Protein AF-A0A1E3GIE1-F1 (afdb_monomer_lite)

Sequence (126 aa):
MLNPFIFIIFGSLVFSSAFAAEQFTCKTSAHIVTIDQLSSNQYQYRAWNKPKSITKKPDTIIARGKEITEGTGVCRYTRWEFNNSNTQYVVSTPVTCTEDIPPSNATGRLSVFVNGEHRKSWWCLE

Structure (mmCIF, N/CA/C/O backbone):
data_AF-A0A1E3GIE1-F1
#
_entry.id   AF-A0A1E3GIE1-F1
#
loop_
_atom_site.group_PDB
_atom_site.id
_atom_site.type_symbol
_atom_site.label_atom_id
_atom_site.label_alt_id
_atom_site.label_comp_id
_atom_site.label_asym_id
_atom_site.label_entity_id
_atom_site.label_seq_id
_atom_site.pdbx_PDB_ins_code
_atom_site.Cartn_x
_atom_site.Cartn_y
_atom_site.Cartn_z
_atom_site.occupancy
_atom_site.B_iso_or_equiv
_atom_site.auth_seq_id
_atom_site.auth_comp_id
_atom_site.auth_asym_id
_atom_site.auth_atom_id
_atom_site.pdbx_PDB_model_num
ATOM 1 N N . MET A 1 1 ? -67.902 -4.801 19.406 1.00 40.78 1 MET A N 1
ATOM 2 C CA . MET A 1 1 ? -66.950 -5.308 18.393 1.00 40.78 1 MET A CA 1
ATOM 3 C C . MET A 1 1 ? -65.741 -4.381 18.411 1.00 40.78 1 MET A C 1
ATOM 5 O O . MET A 1 1 ? -65.913 -3.198 18.155 1.00 40.78 1 MET A O 1
ATOM 9 N N . LEU A 1 2 ? -64.586 -4.874 18.873 1.00 41.69 2 LEU A N 1
ATOM 10 C CA . LEU A 1 2 ? -63.351 -4.098 19.065 1.00 41.69 2 LEU A CA 1
ATOM 11 C C . LEU A 1 2 ? -62.707 -3.750 17.712 1.00 41.69 2 LEU A C 1
ATOM 13 O O . LEU A 1 2 ? -62.525 -4.638 16.885 1.00 41.69 2 LEU A O 1
ATOM 17 N N . ASN A 1 3 ? -62.313 -2.489 17.528 1.00 43.16 3 ASN A N 1
ATOM 18 C CA . ASN A 1 3 ? -61.463 -2.031 16.427 1.00 43.16 3 ASN A CA 1
ATOM 19 C C . ASN A 1 3 ? -60.034 -1.830 16.966 1.00 43.16 3 ASN A C 1
ATOM 21 O O . ASN A 1 3 ? -59.854 -0.956 17.819 1.00 43.16 3 ASN A O 1
ATOM 25 N N . PRO A 1 4 ? -59.021 -2.612 16.553 1.00 52.22 4 PRO A N 1
ATOM 26 C CA . PRO A 1 4 ? -57.666 -2.398 17.028 1.00 52.22 4 PRO A CA 1
ATOM 27 C C . PRO A 1 4 ? -56.998 -1.297 16.197 1.00 52.22 4 PRO A C 1
ATOM 29 O O . PRO A 1 4 ? -56.777 -1.436 14.996 1.00 52.22 4 PRO A O 1
ATOM 32 N N . PHE A 1 5 ? -56.667 -0.193 16.864 1.00 53.69 5 PHE A N 1
ATOM 33 C CA . PHE A 1 5 ? -55.760 0.832 16.355 1.00 53.69 5 PHE A CA 1
ATOM 34 C C . PHE A 1 5 ? -54.393 0.203 16.046 1.00 53.69 5 PHE A C 1
ATOM 36 O O . PHE A 1 5 ? -53.660 -0.185 16.954 1.00 53.69 5 PHE A O 1
ATOM 43 N N . ILE A 1 6 ? -54.040 0.115 14.763 1.00 56.72 6 ILE A N 1
ATOM 44 C CA . ILE A 1 6 ? -52.695 -0.255 14.314 1.00 56.72 6 ILE A CA 1
ATOM 45 C C . ILE A 1 6 ? -51.841 1.017 14.316 1.00 56.72 6 ILE A C 1
ATOM 47 O O . ILE A 1 6 ? -51.968 1.869 13.439 1.00 56.72 6 ILE A O 1
ATOM 51 N N . PHE A 1 7 ? -50.966 1.148 15.312 1.00 49.09 7 PHE A N 1
ATOM 52 C CA . PHE A 1 7 ? -49.884 2.131 15.311 1.00 49.09 7 PHE A CA 1
ATOM 53 C C . PHE A 1 7 ? -48.717 1.587 14.475 1.00 49.09 7 PHE A C 1
ATOM 55 O O . PHE A 1 7 ? -47.970 0.721 14.927 1.00 49.09 7 PHE A O 1
ATOM 62 N N . ILE A 1 8 ? -48.552 2.091 13.249 1.00 54.53 8 ILE A N 1
ATOM 63 C CA . ILE A 1 8 ? -47.349 1.847 12.442 1.00 54.53 8 ILE A CA 1
ATOM 64 C C . ILE A 1 8 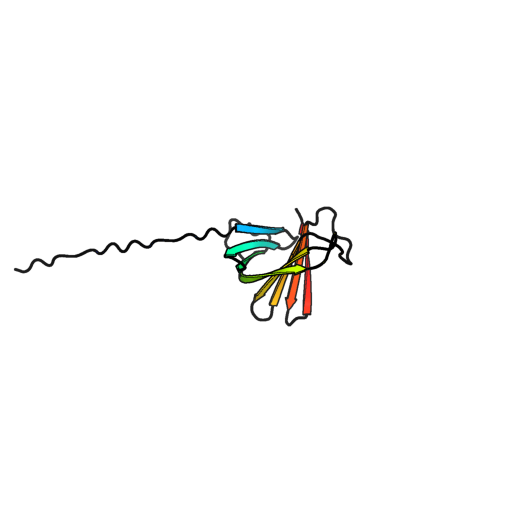? -46.289 2.858 12.883 1.00 54.53 8 ILE A C 1
ATOM 66 O O . ILE A 1 8 ? -46.331 4.026 12.501 1.00 54.53 8 ILE A O 1
ATOM 70 N N . ILE A 1 9 ? -45.336 2.416 13.703 1.00 56.25 9 ILE A N 1
ATOM 71 C CA . ILE A 1 9 ? -44.145 3.204 14.027 1.00 56.25 9 ILE A CA 1
ATOM 72 C C . ILE A 1 9 ? -43.190 3.093 12.832 1.00 56.25 9 ILE A C 1
ATOM 74 O O . ILE A 1 9 ? -42.471 2.107 12.684 1.00 56.25 9 ILE A O 1
ATOM 78 N N . PHE A 1 10 ? -43.194 4.104 11.962 1.00 55.47 10 PHE A N 1
ATOM 79 C CA . PHE A 1 10 ? -42.130 4.314 10.980 1.00 55.47 10 PHE A CA 1
ATOM 80 C C . PHE A 1 10 ? -40.861 4.740 11.733 1.00 55.47 10 PHE A C 1
ATOM 82 O O . PHE A 1 10 ? -40.644 5.915 12.014 1.00 55.47 10 PHE A O 1
ATOM 89 N N . GLY A 1 11 ? -40.039 3.763 12.115 1.00 52.81 11 GLY A N 1
ATOM 90 C CA . GLY A 1 11 ? -38.697 4.013 12.629 1.00 52.81 11 GLY A CA 1
ATOM 91 C C . GLY A 1 11 ? -37.796 4.499 11.498 1.00 52.81 11 GLY A C 1
ATOM 92 O O . GLY A 1 11 ? -37.390 3.714 10.643 1.00 52.81 11 GLY A O 1
ATOM 93 N N . SER A 1 12 ? -37.494 5.794 11.477 1.00 56.22 12 SER A N 1
ATOM 94 C CA . SER A 1 12 ? -36.549 6.399 10.540 1.00 56.22 12 SER A CA 1
ATOM 95 C C . SER A 1 12 ? -35.140 5.860 10.811 1.00 56.22 12 SER A C 1
ATOM 97 O O . SER A 1 12 ? -34.478 6.284 11.757 1.00 56.22 12 SER A O 1
ATOM 99 N N . LEU A 1 13 ? -34.664 4.918 9.993 1.00 57.06 13 LEU A N 1
ATOM 100 C CA . LEU A 1 13 ? -33.251 4.540 9.974 1.00 57.06 13 LEU A CA 1
ATOM 101 C C . LEU A 1 13 ? -32.455 5.695 9.365 1.00 57.06 13 LEU A C 1
ATOM 103 O O . LEU A 1 13 ? -32.439 5.894 8.151 1.00 57.06 13 LEU A O 1
ATOM 107 N N . VAL A 1 14 ? -31.811 6.480 10.224 1.00 56.34 14 VAL A N 1
ATOM 108 C CA . VAL A 1 14 ? -30.865 7.512 9.805 1.00 56.34 14 VAL A CA 1
ATOM 109 C C . VAL A 1 14 ? -29.573 6.800 9.399 1.00 56.34 14 VAL A C 1
ATOM 111 O O . VAL A 1 14 ? -28.756 6.435 10.242 1.00 56.34 14 VAL A O 1
ATOM 114 N N . PHE A 1 15 ? -29.402 6.532 8.104 1.00 53.25 15 PHE A N 1
ATOM 115 C CA . PHE A 1 15 ? -28.138 6.030 7.567 1.00 53.25 15 PHE A CA 1
ATOM 116 C C . PHE A 1 15 ? -27.138 7.190 7.507 1.00 53.25 15 PHE A C 1
ATOM 118 O O . PHE A 1 15 ? -27.068 7.909 6.515 1.00 53.25 15 PHE A O 1
ATOM 125 N N . SER A 1 16 ? -26.364 7.394 8.575 1.00 52.69 16 SER A N 1
ATOM 126 C CA . SER A 1 16 ? -25.203 8.286 8.524 1.00 52.69 16 SER A CA 1
ATOM 127 C C . SER A 1 16 ? -24.133 7.661 7.632 1.00 52.69 16 SER A C 1
ATOM 129 O O . SER A 1 16 ? -23.390 6.776 8.057 1.00 52.69 16 SER A O 1
ATOM 131 N N . SER A 1 17 ? -24.044 8.110 6.384 1.00 55.44 17 SER A N 1
ATOM 132 C CA . SER A 1 17 ? -22.912 7.808 5.514 1.00 55.44 17 SER A CA 1
ATOM 133 C C . SER A 1 17 ? -21.716 8.652 5.956 1.00 55.44 17 SER A C 1
ATOM 135 O O . SER A 1 17 ? -21.559 9.794 5.526 1.00 55.44 17 SER A O 1
ATOM 137 N N . ALA A 1 18 ? -20.872 8.104 6.831 1.00 59.19 18 ALA A N 1
ATOM 138 C CA . ALA A 1 18 ? -19.518 8.618 6.988 1.00 59.19 18 ALA A CA 1
ATOM 139 C C . ALA A 1 18 ? -18.793 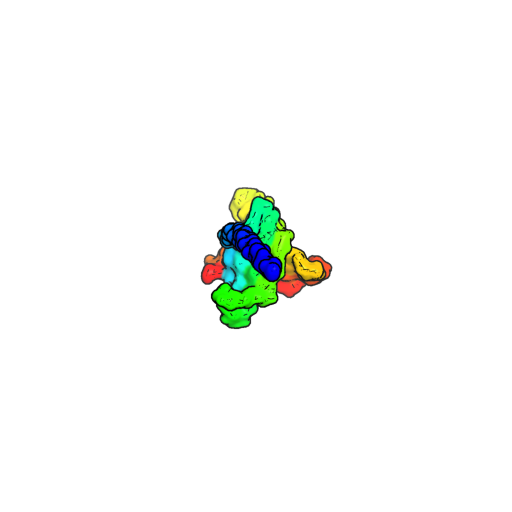8.398 5.650 1.00 59.19 18 ALA A C 1
ATOM 141 O O . ALA A 1 18 ? -18.526 7.261 5.258 1.00 59.19 18 ALA A O 1
ATOM 142 N N . PHE A 1 19 ? -18.562 9.476 4.902 1.00 58.91 19 PHE A N 1
ATOM 143 C CA . PHE A 1 19 ? -17.819 9.414 3.650 1.00 58.91 19 PHE A CA 1
ATOM 144 C C . PHE A 1 19 ? -16.351 9.145 3.975 1.00 58.91 19 PHE A C 1
ATOM 146 O O . PHE A 1 19 ? -15.693 9.970 4.604 1.00 58.91 19 PHE A O 1
ATOM 153 N N . ALA A 1 20 ? -15.851 7.978 3.572 1.00 79.75 20 ALA A N 1
ATOM 154 C CA . ALA A 1 20 ? -14.432 7.675 3.656 1.00 79.75 20 ALA A CA 1
ATOM 155 C C . ALA A 1 20 ? -13.672 8.550 2.645 1.00 79.75 20 ALA A C 1
ATOM 157 O O . ALA A 1 20 ? -14.044 8.589 1.470 1.00 79.75 20 ALA A O 1
ATOM 158 N N . ALA A 1 21 ? -12.639 9.263 3.096 1.00 89.19 21 ALA A N 1
ATOM 159 C CA . ALA A 1 21 ? -11.833 10.129 2.238 1.00 89.19 21 ALA A CA 1
ATOM 160 C C . ALA A 1 21 ? -10.631 9.351 1.687 1.00 89.19 21 ALA A C 1
ATOM 162 O O . ALA A 1 21 ? -9.784 8.912 2.469 1.00 89.19 21 ALA A O 1
ATOM 163 N N . GLU A 1 22 ? -10.542 9.185 0.364 1.00 94.00 22 GLU A N 1
ATOM 164 C CA . GLU A 1 22 ? -9.396 8.527 -0.279 1.00 94.00 22 GLU A CA 1
ATOM 165 C C . GLU A 1 22 ? -8.106 9.306 0.022 1.00 94.00 22 GLU A C 1
ATOM 167 O O . GLU A 1 22 ? -8.024 10.510 -0.211 1.00 94.00 22 GLU A O 1
ATOM 172 N N . GLN A 1 23 ? -7.109 8.611 0.566 1.00 96.44 23 GLN A N 1
ATOM 173 C CA . GLN A 1 23 ? -5.806 9.167 0.934 1.00 96.44 23 GLN A CA 1
ATOM 174 C C . GLN A 1 23 ? -4.737 8.831 -0.097 1.00 96.44 23 GLN A C 1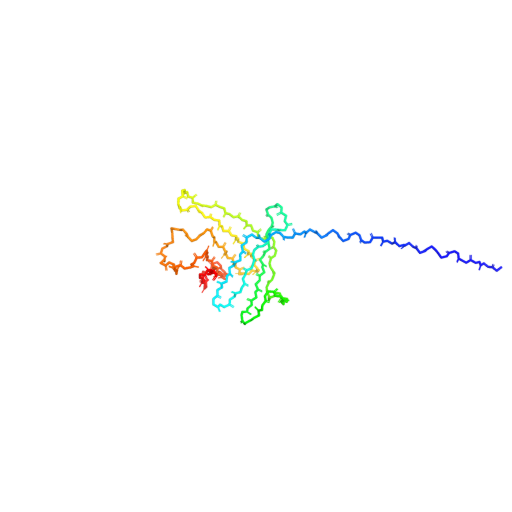
ATOM 176 O O . GLN A 1 23 ? -3.880 9.655 -0.405 1.00 96.44 23 GLN A O 1
ATOM 181 N N . PHE A 1 24 ? -4.759 7.601 -0.612 1.00 97.88 24 PHE A N 1
ATOM 182 C CA . PHE A 1 24 ? -3.759 7.141 -1.563 1.00 97.88 24 PHE A CA 1
ATOM 183 C C . PHE A 1 24 ? -4.266 5.959 -2.383 1.00 97.88 24 PHE A C 1
ATOM 185 O O . PHE A 1 24 ? -4.889 5.040 -1.847 1.00 97.88 24 PHE A O 1
ATOM 192 N N . THR A 1 25 ? -3.912 5.942 -3.667 1.00 98.19 25 THR A N 1
ATOM 193 C CA . THR A 1 25 ? -4.152 4.811 -4.562 1.00 98.19 25 THR A CA 1
ATOM 194 C C . THR A 1 25 ? -2.824 4.263 -5.071 1.00 98.19 25 THR A C 1
ATOM 196 O O . THR A 1 25 ? -2.062 4.944 -5.750 1.00 98.19 25 THR A O 1
ATOM 199 N N . CYS A 1 26 ? -2.569 2.989 -4.784 1.00 98.50 26 CYS A N 1
ATOM 200 C CA . CYS A 1 26 ? -1.413 2.249 -5.262 1.00 98.50 26 CYS A CA 1
ATOM 201 C C . CYS A 1 26 ? -1.825 1.291 -6.384 1.00 98.50 26 CYS A C 1
ATOM 203 O O . CYS A 1 26 ? -2.483 0.273 -6.145 1.00 98.50 26 CYS A O 1
ATOM 205 N N . LYS A 1 27 ? -1.417 1.587 -7.621 1.00 98.44 27 LYS A N 1
ATOM 206 C CA . LYS A 1 27 ? -1.588 0.673 -8.756 1.00 98.44 27 LYS A CA 1
ATOM 207 C C . LYS A 1 27 ? -0.296 -0.104 -8.973 1.00 98.44 27 LYS A C 1
ATOM 209 O O . LYS A 1 27 ? 0.755 0.483 -9.195 1.00 98.44 27 LYS A O 1
ATOM 214 N N . THR A 1 28 ? -0.377 -1.427 -8.952 1.00 97.94 28 THR A N 1
ATOM 215 C CA . THR A 1 28 ? 0.756 -2.318 -9.236 1.00 97.94 28 THR A CA 1
ATOM 216 C C . THR A 1 28 ? 0.470 -3.148 -10.485 1.00 97.94 28 THR A C 1
ATOM 218 O O . THR A 1 28 ? -0.603 -3.045 -11.086 1.00 97.94 28 THR A O 1
ATOM 221 N N . SER A 1 29 ? 1.397 -4.011 -10.900 1.00 95.38 29 SER A N 1
ATOM 222 C CA . SER A 1 29 ? 1.133 -4.977 -11.976 1.00 95.38 29 SER A CA 1
ATOM 223 C C . SER A 1 29 ? 0.065 -6.018 -11.607 1.00 95.38 29 SER A C 1
ATOM 225 O O . SER A 1 29 ? -0.609 -6.526 -12.498 1.00 95.38 29 SER A O 1
ATOM 227 N N . ALA A 1 30 ? -0.133 -6.298 -10.314 1.00 97.56 30 ALA A N 1
ATOM 228 C CA . ALA A 1 30 ? -1.013 -7.365 -9.828 1.00 97.56 30 ALA A CA 1
ATOM 229 C C . ALA A 1 30 ? -2.270 -6.859 -9.100 1.00 97.56 30 ALA A C 1
ATOM 231 O O . ALA A 1 30 ? -3.282 -7.557 -9.065 1.00 97.56 30 ALA A O 1
ATOM 232 N N . HIS A 1 31 ? -2.228 -5.653 -8.535 1.00 98.12 31 HIS A N 1
ATOM 233 C CA . HIS A 1 31 ? -3.264 -5.147 -7.640 1.00 98.12 31 HIS A CA 1
ATOM 234 C C . HIS A 1 31 ? -3.596 -3.685 -7.939 1.00 98.12 31 HIS A C 1
ATOM 236 O O . HIS A 1 31 ? -2.757 -2.918 -8.417 1.00 98.12 31 HIS A O 1
ATOM 242 N N . ILE A 1 32 ? -4.823 -3.294 -7.620 1.00 98.50 32 ILE A N 1
ATOM 243 C CA . ILE A 1 32 ? -5.172 -1.904 -7.323 1.00 98.50 32 ILE A CA 1
ATOM 244 C C . ILE A 1 32 ? -5.483 -1.867 -5.834 1.00 98.50 32 ILE A C 1
ATOM 246 O O . ILE A 1 32 ? -6.259 -2.697 -5.364 1.00 98.50 32 ILE A O 1
ATOM 250 N N . VAL A 1 33 ? -4.856 -0.958 -5.097 1.00 98.62 33 VAL A N 1
ATOM 251 C CA . VAL A 1 33 ? -5.053 -0.785 -3.658 1.00 98.62 33 VAL A CA 1
ATOM 252 C C . VAL A 1 33 ? -5.452 0.654 -3.387 1.00 98.62 33 VAL A C 1
ATOM 254 O O . VAL A 1 33 ? -4.773 1.558 -3.864 1.00 98.62 33 VAL A O 1
ATOM 257 N N . THR A 1 34 ? -6.501 0.864 -2.598 1.00 98.38 34 THR A N 1
ATOM 258 C CA . THR A 1 34 ? -6.868 2.186 -2.076 1.00 98.38 34 THR A CA 1
ATOM 259 C C . THR A 1 34 ? -6.712 2.204 -0.564 1.00 98.38 34 THR A C 1
ATOM 261 O O . THR A 1 34 ? -7.009 1.215 0.120 1.00 98.38 34 THR A O 1
ATOM 264 N N . ILE A 1 35 ? -6.237 3.337 -0.058 1.00 98.44 35 ILE A N 1
ATOM 265 C CA . ILE A 1 35 ? -6.217 3.674 1.357 1.00 98.44 35 ILE A CA 1
ATOM 266 C C . ILE A 1 35 ? -7.233 4.782 1.578 1.00 98.44 35 ILE A C 1
ATOM 268 O O . ILE A 1 35 ? -7.102 5.862 1.007 1.00 98.44 35 ILE A O 1
ATOM 272 N N . ASP A 1 36 ? -8.224 4.523 2.420 1.00 96.81 36 ASP A N 1
ATOM 273 C CA . ASP A 1 36 ? -9.282 5.476 2.739 1.00 96.81 36 ASP A CA 1
ATOM 274 C C . ASP A 1 36 ? -9.250 5.812 4.232 1.00 96.81 36 ASP A C 1
ATOM 276 O O . ASP A 1 36 ? -9.105 4.920 5.069 1.00 96.81 36 ASP A O 1
ATOM 280 N N . GLN A 1 37 ? -9.413 7.081 4.590 1.00 95.69 37 GLN A N 1
ATOM 281 C CA . GLN A 1 37 ? -9.595 7.496 5.977 1.00 95.69 37 GLN A CA 1
ATOM 282 C C . GLN A 1 37 ? -11.078 7.378 6.345 1.00 95.69 37 GLN A C 1
ATOM 284 O O . GLN A 1 37 ? -11.925 8.042 5.749 1.00 95.69 37 GLN A O 1
ATOM 289 N N . LEU A 1 38 ? -11.396 6.525 7.322 1.00 91.44 38 LEU A N 1
ATOM 290 C CA . LEU A 1 38 ? -12.763 6.308 7.813 1.00 91.44 38 LEU A CA 1
ATOM 291 C C . LEU A 1 38 ? -13.154 7.324 8.893 1.00 91.44 38 LEU A C 1
ATOM 293 O O . LEU A 1 38 ? -14.302 7.752 8.977 1.00 91.44 38 LEU A O 1
ATOM 297 N N . SER A 1 39 ? -12.190 7.683 9.738 1.00 88.44 39 SER A N 1
ATOM 298 C CA . SER A 1 39 ? -12.299 8.698 10.785 1.00 88.44 39 SER A CA 1
ATOM 299 C C . SER A 1 39 ? -10.894 9.144 11.195 1.00 88.44 39 SER A C 1
ATOM 301 O O . SER A 1 39 ? -9.901 8.610 10.698 1.00 88.44 39 SER A O 1
ATOM 303 N N . SER A 1 40 ? -10.793 10.074 12.152 1.00 87.62 40 SER A N 1
ATOM 304 C CA . SER A 1 40 ? -9.501 10.463 12.734 1.00 87.62 40 SER A CA 1
ATOM 305 C C . SER A 1 40 ? -8.683 9.227 13.132 1.00 87.62 40 SER A C 1
ATOM 307 O O . SER A 1 40 ? -9.171 8.369 13.872 1.00 87.62 40 SER A O 1
ATOM 309 N N . ASN A 1 41 ? -7.468 9.123 12.587 1.00 86.38 41 ASN A N 1
ATOM 310 C CA . ASN A 1 41 ? -6.510 8.033 12.793 1.00 86.38 41 ASN A CA 1
ATOM 311 C C . ASN A 1 41 ? -7.022 6.603 12.511 1.00 86.38 41 ASN A C 1
ATOM 313 O O . ASN A 1 41 ? -6.423 5.640 12.990 1.00 86.38 41 ASN A O 1
ATOM 317 N N . GLN A 1 42 ? -8.103 6.434 11.741 1.00 92.38 42 GLN A N 1
ATOM 318 C CA . GLN A 1 42 ? -8.585 5.118 11.317 1.00 92.38 42 GLN A CA 1
ATOM 319 C C . GLN A 1 42 ? -8.625 5.016 9.800 1.00 92.38 42 GLN A C 1
ATOM 321 O O . GLN A 1 42 ? -9.362 5.746 9.136 1.00 92.38 42 GLN A O 1
ATOM 326 N N . TYR A 1 43 ? -7.880 4.049 9.271 1.00 97.31 43 TYR A N 1
ATOM 327 C CA . TYR A 1 43 ? -7.745 3.842 7.835 1.00 97.31 43 TYR A CA 1
ATOM 328 C C . TYR A 1 43 ? -8.302 2.482 7.415 1.00 97.31 43 TYR A C 1
AT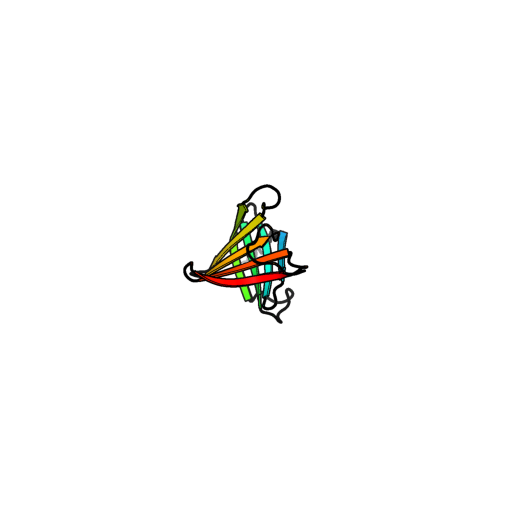OM 330 O O . TYR A 1 43 ? -8.314 1.514 8.189 1.00 97.31 43 TYR A O 1
ATOM 338 N N . GLN A 1 44 ? -8.741 2.407 6.165 1.00 98.06 44 GLN A N 1
ATOM 339 C CA . GLN A 1 44 ? -9.193 1.202 5.493 1.00 98.06 44 GLN A CA 1
ATOM 340 C C . GLN A 1 44 ? -8.314 0.923 4.281 1.00 98.06 44 GLN A C 1
ATOM 342 O O . GLN A 1 44 ? -8.061 1.798 3.463 1.00 98.06 44 GLN A O 1
ATOM 347 N N . TYR A 1 45 ? -7.897 -0.329 4.165 1.00 98.44 45 TYR A N 1
ATOM 348 C CA . TYR A 1 45 ? -7.253 -0.887 2.992 1.00 98.44 45 TYR A CA 1
ATOM 349 C C . TYR A 1 45 ? -8.298 -1.639 2.179 1.00 98.44 45 TYR A C 1
ATOM 351 O O . TYR A 1 45 ? -8.980 -2.525 2.711 1.00 98.44 45 TYR A O 1
ATOM 359 N N . ARG A 1 46 ? -8.402 -1.327 0.888 1.00 98.50 46 ARG A N 1
ATOM 360 C CA . ARG A 1 46 ? -9.171 -2.116 -0.078 1.00 98.50 46 ARG A CA 1
ATOM 361 C C . ARG A 1 46 ? -8.257 -2.527 -1.218 1.00 98.50 46 ARG A C 1
ATOM 363 O O . ARG A 1 46 ? -7.497 -1.705 -1.716 1.00 98.50 46 ARG A O 1
ATOM 370 N N . ALA A 1 47 ? -8.338 -3.786 -1.636 1.00 98.50 47 ALA A N 1
ATOM 371 C CA . ALA A 1 47 ? -7.569 -4.281 -2.770 1.00 98.50 47 ALA A CA 1
ATOM 372 C C . ALA A 1 47 ? -8.430 -5.042 -3.769 1.00 98.50 47 ALA A C 1
ATOM 374 O O . ALA A 1 47 ? -9.346 -5.779 -3.400 1.00 98.50 47 ALA A O 1
ATOM 375 N N . TRP A 1 48 ? -8.069 -4.890 -5.036 1.00 98.69 48 TRP A N 1
ATOM 376 C CA . TRP A 1 48 ? -8.624 -5.603 -6.174 1.00 98.69 48 TRP A CA 1
ATOM 377 C C . TRP A 1 48 ? -7.484 -6.309 -6.898 1.00 98.69 48 TRP A C 1
ATOM 379 O O . TRP A 1 48 ? -6.510 -5.671 -7.306 1.00 98.69 48 TRP A O 1
ATOM 389 N N . ASN A 1 49 ? -7.603 -7.622 -7.067 1.00 98.25 49 ASN A N 1
ATOM 390 C CA . ASN A 1 49 ? -6.663 -8.398 -7.865 1.00 98.25 49 ASN A CA 1
ATOM 391 C C . ASN A 1 49 ? -6.951 -8.141 -9.344 1.00 98.25 49 ASN A C 1
ATOM 393 O O . ASN A 1 49 ? -8.072 -8.354 -9.816 1.00 98.25 49 ASN A O 1
ATOM 397 N N . LYS A 1 50 ? -5.948 -7.680 -10.094 1.00 96.81 50 LYS A N 1
ATOM 398 C CA . LYS A 1 50 ? -6.103 -7.456 -11.532 1.00 96.81 50 LYS A CA 1
ATOM 399 C C . LYS A 1 50 ? -6.470 -8.779 -12.226 1.00 96.81 50 LYS A C 1
ATOM 401 O O . LYS A 1 50 ? -5.942 -9.825 -11.851 1.00 96.81 50 LYS A O 1
ATOM 406 N N . PRO A 1 51 ? -7.392 -8.746 -13.209 1.00 97.69 51 PRO A N 1
ATOM 407 C CA . PRO A 1 51 ? -7.887 -7.563 -13.929 1.00 97.69 51 PRO A CA 1
ATOM 408 C C . PRO A 1 51 ? -9.123 -6.874 -13.313 1.00 97.69 51 PRO A C 1
ATOM 410 O O . PRO A 1 51 ? -9.742 -6.038 -13.970 1.00 97.69 51 PRO A O 1
ATOM 413 N N . LYS A 1 52 ? -9.524 -7.202 -12.080 1.00 98.12 52 LYS A N 1
ATOM 414 C CA . LYS A 1 52 ? -10.711 -6.601 -11.459 1.00 98.12 52 LYS A CA 1
ATOM 415 C C . LYS A 1 52 ? -10.552 -5.079 -11.288 1.00 98.12 52 LYS A C 1
ATOM 417 O O . LYS A 1 52 ? -9.531 -4.608 -10.794 1.00 98.12 52 LYS A O 1
ATOM 422 N N . SER A 1 53 ? -11.579 -4.317 -11.674 1.00 96.12 53 SER A N 1
ATOM 423 C CA . SER A 1 53 ? -11.640 -2.857 -11.519 1.00 96.12 53 SER A CA 1
ATOM 424 C C . SER A 1 53 ? -12.189 -2.429 -10.155 1.00 96.12 53 SER A C 1
ATOM 426 O O . SER A 1 53 ? -12.961 -3.158 -9.528 1.00 96.12 53 SER A O 1
ATOM 428 N N . ILE A 1 54 ? -11.889 -1.187 -9.755 1.00 95.94 54 ILE A N 1
ATOM 429 C CA . ILE A 1 54 ? -12.392 -0.567 -8.513 1.00 95.94 54 ILE A CA 1
ATOM 430 C C . ILE A 1 54 ? -13.921 -0.424 -8.454 1.00 95.94 54 ILE A C 1
ATOM 432 O O . ILE A 1 54 ? -14.495 -0.286 -7.382 1.00 95.94 54 ILE A O 1
ATOM 436 N N . THR A 1 55 ? -14.600 -0.500 -9.603 1.00 96.31 55 THR A N 1
ATOM 437 C CA . THR A 1 55 ? -16.069 -0.478 -9.692 1.00 96.31 55 THR A CA 1
ATOM 438 C C . THR A 1 55 ? -16.721 -1.792 -9.250 1.00 96.31 55 THR A C 1
ATOM 440 O O . THR A 1 55 ? -17.944 -1.872 -9.141 1.00 96.31 55 THR A O 1
ATOM 443 N N . LYS A 1 56 ? -15.933 -2.850 -9.020 1.00 98.00 56 LYS A N 1
ATOM 444 C CA . LYS A 1 56 ? -16.398 -4.136 -8.483 1.00 98.00 56 LYS A CA 1
ATOM 445 C C . LYS A 1 56 ? -16.131 -4.221 -6.981 1.00 98.00 56 LYS A C 1
ATOM 447 O O . LYS A 1 56 ? -15.399 -3.415 -6.419 1.00 98.00 56 LYS A O 1
ATOM 452 N N . LYS A 1 57 ? -16.694 -5.235 -6.319 1.00 97.38 57 LYS A N 1
ATOM 453 C CA . LYS A 1 57 ? -16.399 -5.509 -4.905 1.00 97.38 57 LYS A CA 1
ATOM 454 C C . LYS A 1 57 ? -14.892 -5.803 -4.717 1.00 97.38 57 LYS A C 1
ATOM 456 O O . LYS A 1 57 ? -14.380 -6.643 -5.467 1.00 97.38 57 LYS A O 1
ATOM 461 N N . PRO A 1 58 ? -14.216 -5.180 -3.729 1.00 98.25 58 PRO A N 1
ATOM 462 C CA . PRO A 1 58 ? -12.832 -5.510 -3.389 1.00 98.25 58 PRO A CA 1
ATOM 463 C C . PRO A 1 58 ? -12.662 -6.996 -3.049 1.00 98.25 58 PRO A C 1
ATOM 465 O O . PRO A 1 58 ? -13.560 -7.613 -2.471 1.00 98.25 58 PRO A O 1
ATOM 468 N N . ASP A 1 59 ? -11.505 -7.557 -3.388 1.00 98.31 59 ASP A N 1
ATOM 469 C CA . ASP A 1 59 ? -11.079 -8.899 -2.966 1.00 98.31 59 ASP A CA 1
ATOM 470 C C . ASP A 1 59 ? -10.707 -8.929 -1.485 1.00 98.31 59 ASP A C 1
ATOM 472 O O . ASP A 1 59 ? -11.015 -9.886 -0.777 1.00 98.31 59 ASP A O 1
ATOM 476 N N . THR A 1 60 ? -10.090 -7.846 -1.017 1.00 98.12 60 THR A N 1
ATOM 477 C CA . THR A 1 60 ? -9.622 -7.706 0.359 1.00 98.12 60 THR A CA 1
ATOM 478 C C . THR A 1 60 ? -10.097 -6.374 0.914 1.00 98.12 60 THR A C 1
ATOM 480 O O . THR A 1 60 ? -9.971 -5.344 0.252 1.00 98.12 60 THR A O 1
ATOM 483 N N . ILE A 1 61 ? -10.627 -6.395 2.136 1.00 98.19 61 ILE A N 1
ATOM 484 C CA . ILE A 1 61 ? -10.971 -5.203 2.914 1.00 98.19 61 ILE A CA 1
ATOM 485 C C . ILE A 1 61 ? -10.397 -5.391 4.316 1.00 98.19 61 ILE A C 1
ATOM 487 O O . ILE A 1 61 ? -10.737 -6.364 4.988 1.00 98.19 61 ILE A O 1
ATOM 491 N N . ILE A 1 62 ? -9.543 -4.471 4.762 1.00 98.12 62 ILE A N 1
ATOM 492 C CA . ILE A 1 62 ? -8.958 -4.484 6.108 1.00 98.12 62 ILE A CA 1
ATOM 493 C C . ILE A 1 62 ? -9.189 -3.109 6.726 1.00 98.12 62 ILE A C 1
ATOM 495 O O . ILE A 1 62 ? -8.740 -2.099 6.196 1.00 98.12 62 ILE A O 1
ATOM 499 N N . ALA A 1 63 ? -9.921 -3.065 7.833 1.00 95.94 63 ALA A N 1
ATOM 500 C CA . ALA A 1 63 ? -10.156 -1.840 8.590 1.00 95.94 63 ALA A CA 1
ATOM 501 C C . ALA A 1 63 ? -9.145 -1.700 9.737 1.00 95.94 63 ALA A C 1
ATOM 503 O O . ALA A 1 63 ? -8.403 -2.636 10.041 1.00 95.94 63 ALA A O 1
ATOM 504 N N . ARG A 1 64 ? -9.182 -0.550 10.422 1.00 93.62 64 ARG A N 1
ATOM 505 C CA . ARG A 1 64 ? -8.350 -0.252 11.603 1.00 93.62 64 ARG A CA 1
ATOM 506 C C . ARG A 1 64 ? -6.848 -0.267 11.295 1.00 93.62 64 ARG A C 1
ATOM 508 O O . ARG A 1 64 ? -6.049 -0.678 12.135 1.00 93.62 64 ARG A O 1
ATOM 515 N N . GLY A 1 65 ? -6.475 0.173 10.094 1.00 97.00 65 GLY A N 1
ATOM 516 C CA . GLY A 1 65 ? -5.085 0.496 9.797 1.00 97.00 65 GLY A CA 1
ATOM 517 C C . GLY A 1 65 ? -4.643 1.756 10.528 1.00 97.00 65 GLY A C 1
ATOM 518 O O . GLY A 1 65 ? -5.474 2.596 10.887 1.00 97.00 65 GLY A O 1
ATOM 519 N N . LYS A 1 66 ? -3.332 1.878 10.719 1.00 96.00 66 LYS A N 1
ATOM 520 C CA . LYS A 1 66 ? -2.689 3.055 11.314 1.00 96.00 66 LYS A CA 1
ATOM 521 C C . LYS A 1 66 ? -1.796 3.738 10.289 1.00 96.00 66 LYS A C 1
ATOM 523 O O . LYS A 1 66 ? -1.182 3.063 9.465 1.00 96.00 66 LYS A O 1
ATOM 528 N N . GLU A 1 67 ? -1.713 5.054 10.383 1.00 97.62 67 GLU A N 1
ATOM 529 C CA . GLU A 1 67 ? -0.757 5.877 9.652 1.00 97.62 67 GLU A CA 1
ATOM 530 C C . GLU A 1 67 ? 0.463 6.153 10.527 1.00 97.62 67 GLU A C 1
ATOM 532 O O . GLU A 1 67 ? 0.347 6.350 11.738 1.00 97.62 67 GLU A O 1
ATOM 537 N N . ILE A 1 68 ? 1.635 6.144 9.907 1.00 97.44 68 ILE A N 1
ATOM 538 C CA . ILE A 1 68 ? 2.909 6.466 10.529 1.00 97.44 68 ILE A CA 1
ATOM 539 C C . ILE A 1 68 ? 3.658 7.383 9.565 1.00 97.44 68 ILE A C 1
ATOM 541 O O . ILE A 1 68 ? 3.862 7.029 8.405 1.00 97.44 68 ILE A O 1
ATOM 545 N N . THR A 1 69 ? 4.090 8.548 10.041 1.00 97.00 69 THR A N 1
ATOM 546 C CA . THR A 1 69 ? 4.999 9.427 9.297 1.00 97.00 69 THR A CA 1
ATOM 547 C C . THR A 1 69 ? 6.376 9.368 9.934 1.00 97.00 69 THR A C 1
ATOM 549 O O . THR A 1 69 ? 6.533 9.650 11.122 1.00 97.00 69 THR A O 1
ATOM 552 N N . GLU A 1 70 ? 7.376 9.026 9.134 1.00 95.31 70 GLU A N 1
ATOM 553 C CA . GLU A 1 70 ? 8.759 8.822 9.559 1.00 95.31 70 GLU A CA 1
ATOM 554 C C . GLU A 1 70 ? 9.722 9.563 8.621 1.00 95.31 70 GLU A C 1
ATOM 556 O O . GLU A 1 70 ? 9.340 10.076 7.567 1.00 95.31 70 GLU A O 1
ATOM 561 N N . GLY A 1 71 ? 10.990 9.643 9.025 1.00 94.75 71 GLY A N 1
ATOM 562 C CA . GLY A 1 71 ? 12.034 10.333 8.273 1.00 94.75 71 GLY A CA 1
ATOM 563 C C . GLY A 1 71 ? 12.027 11.856 8.439 1.00 94.75 71 GLY A C 1
ATOM 564 O O . GLY A 1 71 ? 11.203 12.452 9.140 1.00 94.75 71 GLY A O 1
ATOM 565 N N . THR A 1 72 ? 13.001 12.501 7.801 1.00 94.81 72 THR A N 1
ATOM 566 C CA . THR A 1 72 ? 13.245 13.946 7.889 1.00 94.81 72 THR A CA 1
ATOM 567 C C . THR A 1 72 ? 13.595 14.519 6.518 1.00 94.81 72 THR A C 1
ATOM 569 O O . THR A 1 72 ? 14.109 13.815 5.649 1.00 94.81 72 THR A O 1
ATOM 572 N N . GLY A 1 73 ? 13.307 15.809 6.312 1.00 95.56 73 GLY A N 1
ATOM 573 C CA . GLY A 1 73 ? 13.610 16.506 5.059 1.00 95.56 73 GLY A CA 1
ATOM 574 C C . GLY A 1 73 ? 13.082 15.766 3.826 1.00 95.56 73 GLY A C 1
ATOM 575 O O . GLY A 1 73 ? 11.934 15.327 3.803 1.00 95.56 73 GLY A O 1
ATOM 576 N N . VAL A 1 74 ? 13.946 15.593 2.824 1.00 94.19 74 VAL A N 1
ATOM 577 C CA . VAL A 1 74 ? 13.637 14.882 1.569 1.00 94.19 74 VAL A CA 1
ATOM 578 C C . VAL A 1 74 ? 13.399 13.379 1.744 1.00 94.19 74 VAL A C 1
ATOM 580 O O . VAL A 1 74 ? 12.892 12.743 0.830 1.00 94.19 74 VAL A O 1
ATOM 583 N N . CYS A 1 75 ? 13.741 12.816 2.906 1.00 95.56 75 CYS A N 1
ATOM 584 C CA . CYS A 1 75 ? 13.496 11.417 3.255 1.00 95.56 75 CYS A CA 1
ATOM 585 C C . CYS A 1 75 ? 12.239 11.228 4.112 1.00 95.56 75 CYS A C 1
ATOM 587 O O . CYS A 1 75 ? 12.040 10.145 4.659 1.00 95.56 75 CYS A O 1
ATOM 589 N N . ARG A 1 76 ? 11.424 12.273 4.313 1.00 96.69 76 ARG A N 1
ATOM 590 C CA . ARG A 1 76 ? 10.169 12.153 5.057 1.00 96.69 76 ARG A CA 1
ATOM 591 C C . ARG A 1 76 ? 9.128 11.434 4.201 1.00 96.69 76 ARG A C 1
ATOM 593 O O . ARG A 1 76 ? 8.847 11.863 3.085 1.00 96.69 76 ARG A O 1
ATOM 600 N N . TYR A 1 77 ? 8.511 10.401 4.762 1.00 97.19 77 TYR A N 1
ATOM 601 C CA . TYR A 1 77 ? 7.477 9.619 4.095 1.00 97.19 77 TYR A CA 1
ATOM 602 C C . TYR A 1 77 ? 6.378 9.198 5.070 1.00 97.19 77 TYR A C 1
ATOM 604 O O . TYR A 1 77 ? 6.574 9.136 6.287 1.00 97.19 77 TYR A O 1
ATOM 612 N N . THR A 1 78 ? 5.211 8.905 4.515 1.00 97.75 78 THR A N 1
ATOM 613 C CA . THR A 1 78 ? 4.069 8.336 5.222 1.00 97.75 78 THR A CA 1
ATOM 614 C C . THR A 1 78 ? 3.919 6.874 4.832 1.00 97.75 78 THR A C 1
ATOM 616 O O . THR A 1 78 ? 4.104 6.493 3.674 1.00 97.75 78 THR A O 1
ATOM 619 N N . ARG A 1 79 ? 3.564 6.037 5.802 1.00 97.81 79 ARG A N 1
ATOM 620 C CA . ARG A 1 79 ? 3.193 4.646 5.582 1.00 97.81 79 ARG A CA 1
ATOM 621 C C . ARG A 1 79 ? 1.954 4.278 6.377 1.00 97.81 79 ARG A C 1
ATOM 623 O O . ARG A 1 79 ? 1.796 4.681 7.525 1.00 97.81 79 ARG A O 1
ATOM 630 N N . TRP A 1 80 ? 1.112 3.454 5.777 1.00 98.56 80 TRP A N 1
ATOM 631 C CA . TRP A 1 80 ? -0.027 2.836 6.434 1.00 98.56 80 TRP A CA 1
ATOM 632 C C . TRP A 1 80 ? 0.237 1.352 6.644 1.00 98.56 80 TRP A C 1
ATOM 634 O O . TRP A 1 80 ? 0.688 0.662 5.727 1.00 98.56 80 TRP A O 1
ATOM 644 N N . GLU A 1 81 ? -0.058 0.859 7.844 1.00 98.44 81 GLU A N 1
ATOM 645 C CA . GLU A 1 81 ? 0.044 -0.559 8.186 1.00 98.44 81 GLU A CA 1
ATOM 646 C C . GLU A 1 81 ? -1.336 -1.169 8.440 1.00 98.44 81 GLU A C 1
ATOM 648 O O . GLU A 1 81 ? -2.129 -0.639 9.226 1.00 98.44 81 GLU A O 1
ATOM 653 N N . PHE A 1 82 ? -1.578 -2.337 7.846 1.00 98.50 82 PHE A N 1
ATOM 654 C CA . PHE A 1 82 ? -2.806 -3.111 8.004 1.00 98.50 82 PHE A CA 1
ATOM 655 C C . PHE A 1 82 ? -2.476 -4.561 8.336 1.00 98.50 82 PHE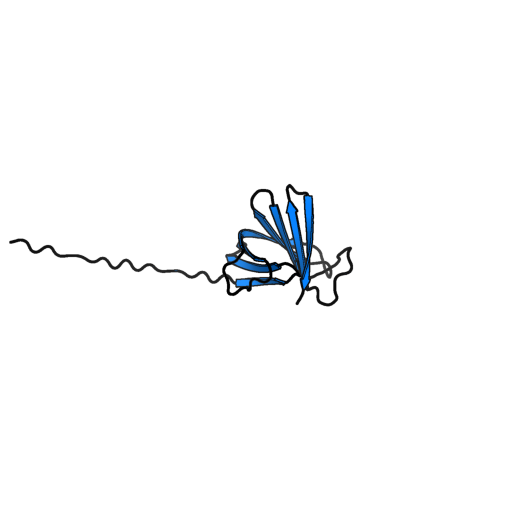 A C 1
ATOM 657 O O . PHE A 1 82 ? -1.726 -5.210 7.610 1.00 98.50 82 PHE A O 1
ATOM 664 N N . ASN A 1 83 ? -3.069 -5.086 9.406 1.00 98.06 83 ASN A N 1
ATOM 665 C CA . ASN A 1 83 ? -2.891 -6.476 9.817 1.00 98.06 83 ASN A CA 1
ATOM 666 C C . ASN A 1 83 ? -4.143 -7.291 9.490 1.00 98.06 83 ASN A C 1
ATOM 668 O O . ASN A 1 83 ? -5.259 -6.890 9.823 1.00 98.06 83 ASN A O 1
ATOM 672 N N . ASN A 1 84 ? -3.949 -8.457 8.882 1.00 97.25 84 ASN A N 1
ATOM 673 C CA . ASN A 1 84 ? -4.986 -9.452 8.659 1.00 97.25 84 ASN A CA 1
ATOM 674 C C . ASN A 1 84 ? -4.445 -10.835 9.035 1.00 97.25 84 ASN A C 1
ATOM 676 O O . ASN A 1 84 ? -3.683 -11.441 8.278 1.00 97.25 84 ASN A O 1
ATOM 680 N N . SER A 1 85 ? -4.837 -11.322 10.215 1.00 96.38 85 SER A N 1
ATOM 681 C CA . SER A 1 85 ? -4.277 -12.537 10.814 1.00 96.38 85 SER A CA 1
ATOM 682 C C . SER A 1 85 ? -2.744 -12.448 10.894 1.00 96.38 85 SER A C 1
ATOM 684 O O . SER A 1 85 ? -2.219 -11.510 11.490 1.00 96.38 85 SER A O 1
ATOM 686 N N . ASN A 1 86 ? -2.023 -13.377 10.273 1.00 97.50 86 ASN A N 1
ATOM 687 C CA . ASN A 1 86 ? -0.567 -13.423 10.235 1.00 97.50 86 ASN A CA 1
ATOM 688 C C . ASN A 1 86 ? 0.068 -12.627 9.081 1.00 97.50 86 ASN A C 1
ATOM 690 O O . ASN A 1 86 ? 1.279 -12.713 8.876 1.00 97.50 86 ASN A O 1
ATOM 694 N N . THR A 1 87 ? -0.733 -11.899 8.302 1.00 98.31 87 THR A N 1
ATOM 695 C CA . THR A 1 87 ? -0.265 -11.118 7.155 1.00 98.31 87 THR A CA 1
ATOM 696 C C . THR A 1 87 ? -0.351 -9.626 7.456 1.00 98.31 87 THR A C 1
ATOM 698 O O . THR A 1 87 ? -1.400 -9.134 7.875 1.00 98.31 87 THR A O 1
ATOM 701 N N . GLN A 1 88 ? 0.727 -8.895 7.188 1.00 98.56 88 GLN A N 1
ATOM 702 C CA . GLN A 1 88 ? 0.779 -7.440 7.278 1.00 98.56 88 GLN A CA 1
ATOM 703 C C . GLN A 1 88 ? 0.951 -6.836 5.884 1.00 98.56 88 GLN A C 1
ATOM 705 O O . GLN A 1 88 ? 1.790 -7.275 5.097 1.00 98.56 88 GLN A O 1
ATOM 710 N N . TYR A 1 89 ? 0.170 -5.801 5.600 1.00 98.62 89 TYR A N 1
ATOM 711 C CA . TYR A 1 89 ? 0.250 -4.995 4.390 1.00 98.62 89 TYR A CA 1
ATOM 712 C C . TYR A 1 89 ? 0.752 -3.607 4.776 1.00 98.62 89 TYR A C 1
ATOM 714 O O . TYR A 1 89 ? 0.167 -2.953 5.641 1.00 98.62 89 TYR A O 1
ATOM 722 N N . VAL A 1 90 ? 1.828 -3.166 4.134 1.00 98.44 90 VAL A N 1
ATOM 723 C CA . VAL A 1 90 ? 2.421 -1.842 4.329 1.00 98.44 90 VAL A CA 1
ATOM 724 C C . VAL A 1 90 ? 2.380 -1.098 3.004 1.00 98.44 90 VAL A C 1
ATOM 726 O O . VAL A 1 90 ? 2.903 -1.591 2.006 1.00 98.44 90 VAL A O 1
ATOM 729 N N . VAL A 1 91 ? 1.753 0.074 2.990 1.00 98.56 91 VAL A N 1
ATOM 730 C CA . VAL A 1 91 ? 1.702 0.960 1.818 1.00 98.56 91 VAL A CA 1
ATOM 731 C C . VAL A 1 91 ? 2.372 2.274 2.183 1.00 98.56 91 VAL A C 1
ATOM 733 O O . VAL A 1 91 ? 2.011 2.847 3.204 1.00 98.56 91 VAL A O 1
ATOM 736 N N . SER A 1 92 ? 3.329 2.751 1.388 1.00 97.94 92 SER A N 1
ATOM 737 C CA . SER A 1 92 ? 4.085 3.976 1.684 1.00 97.94 92 SER A CA 1
ATOM 738 C C . SER A 1 92 ? 4.161 4.947 0.509 1.00 97.94 92 SER A C 1
ATOM 740 O O . SER A 1 92 ? 4.208 4.515 -0.642 1.00 97.94 92 SER A O 1
ATOM 742 N N . THR A 1 93 ? 4.215 6.246 0.813 1.00 97.81 93 THR A N 1
ATOM 743 C CA . THR A 1 93 ? 4.329 7.364 -0.138 1.00 97.81 93 THR A CA 1
ATOM 744 C C . THR A 1 93 ? 4.967 8.600 0.538 1.00 97.81 93 THR A C 1
ATOM 746 O O . THR A 1 93 ? 4.786 8.775 1.745 1.00 97.81 93 THR A O 1
ATOM 749 N N . PRO A 1 94 ? 5.705 9.468 -0.180 1.00 97.00 94 PRO A N 1
ATOM 750 C CA . PRO A 1 94 ? 6.192 9.270 -1.543 1.00 97.00 94 PRO A CA 1
ATOM 751 C C . PRO A 1 94 ? 7.303 8.214 -1.589 1.00 97.00 94 PRO A C 1
ATOM 753 O O . PRO A 1 94 ? 7.688 7.639 -0.569 1.00 97.00 94 PRO A O 1
ATOM 756 N N . VAL A 1 95 ? 7.815 7.926 -2.785 1.00 95.12 95 VAL A N 1
ATOM 757 C CA . VAL A 1 95 ? 9.069 7.178 -2.910 1.00 95.12 95 VAL A CA 1
ATOM 758 C C . VAL A 1 95 ? 10.220 8.114 -2.561 1.00 95.12 95 VAL A C 1
ATOM 760 O O . VAL A 1 95 ? 10.544 9.018 -3.325 1.00 95.12 95 VAL A O 1
ATOM 763 N N . THR A 1 96 ? 10.833 7.911 -1.399 1.00 92.56 96 THR A N 1
ATOM 764 C CA . THR A 1 96 ? 11.949 8.740 -0.930 1.00 92.56 96 THR A CA 1
ATOM 765 C C . THR A 1 96 ? 13.008 7.887 -0.258 1.00 92.56 96 THR A C 1
ATOM 767 O O . THR A 1 96 ? 12.663 7.022 0.545 1.00 92.56 96 THR A O 1
ATOM 770 N N . CYS A 1 97 ? 14.282 8.176 -0.538 1.00 89.94 97 CYS A N 1
ATOM 771 C CA . CYS A 1 97 ? 15.437 7.583 0.145 1.00 89.94 97 CYS A CA 1
ATOM 772 C C . CYS A 1 97 ? 15.360 6.048 0.253 1.00 89.94 97 CYS A C 1
ATOM 774 O O . CYS A 1 97 ? 15.603 5.473 1.311 1.00 89.94 97 CYS A O 1
ATOM 776 N N . THR A 1 98 ? 14.976 5.395 -0.848 1.00 87.62 98 THR A N 1
ATOM 777 C CA . THR A 1 98 ? 14.908 3.935 -0.960 1.00 87.62 98 THR A CA 1
ATOM 778 C C . THR A 1 98 ? 16.256 3.369 -1.394 1.00 87.62 98 THR A C 1
ATOM 780 O O . THR A 1 98 ? 16.965 4.001 -2.171 1.00 87.62 98 THR A O 1
ATOM 783 N N . GLU A 1 99 ? 16.598 2.168 -0.926 1.00 87.38 99 GLU A N 1
ATOM 784 C CA . GLU A 1 99 ? 17.820 1.466 -1.358 1.00 87.38 99 GLU A CA 1
ATOM 785 C C . GLU A 1 99 ? 17.741 1.038 -2.832 1.00 87.38 99 GLU A C 1
ATOM 787 O O . GLU A 1 99 ? 18.719 1.124 -3.571 1.00 87.38 99 GLU A O 1
ATOM 792 N N . ASP A 1 100 ? 16.552 0.620 -3.269 1.00 89.62 100 ASP A N 1
ATOM 793 C CA . ASP A 1 100 ? 16.275 0.245 -4.653 1.00 89.62 100 ASP A CA 1
ATOM 794 C C . ASP A 1 100 ? 16.064 1.483 -5.535 1.00 89.62 100 ASP A C 1
ATOM 796 O O . ASP A 1 100 ? 15.459 2.465 -5.096 1.00 89.62 100 ASP A O 1
ATOM 800 N N . ILE A 1 101 ? 16.460 1.396 -6.811 1.00 91.56 101 ILE A N 1
ATOM 801 C CA . ILE A 1 101 ? 16.137 2.405 -7.830 1.00 91.56 101 ILE A CA 1
ATOM 802 C C . ILE A 1 101 ? 14.667 2.227 -8.246 1.00 91.56 101 ILE A C 1
ATOM 804 O O . ILE A 1 101 ? 14.329 1.207 -8.860 1.00 91.56 101 ILE A O 1
ATOM 808 N N . PRO A 1 102 ? 13.774 3.181 -7.936 1.00 94.06 102 PRO A N 1
ATOM 809 C CA . PRO A 1 102 ? 12.378 3.070 -8.320 1.00 94.06 102 PRO A CA 1
ATOM 810 C C . PRO A 1 102 ? 12.177 3.364 -9.817 1.00 94.06 102 PRO A C 1
ATOM 812 O O . PRO A 1 102 ? 12.950 4.116 -10.416 1.00 94.06 102 PRO A O 1
ATOM 815 N N . PRO A 1 103 ? 11.113 2.824 -10.437 1.00 95.81 103 PRO A N 1
ATOM 816 C CA . PRO A 1 103 ? 10.648 3.273 -11.745 1.00 95.81 103 PRO A CA 1
ATOM 817 C C . PRO A 1 103 ? 10.389 4.784 -11.770 1.00 95.81 103 PRO A C 1
ATOM 819 O O . PRO A 1 103 ? 9.981 5.366 -10.766 1.00 95.81 103 PRO A O 1
ATOM 822 N N . SER A 1 104 ? 10.549 5.409 -12.938 1.00 95.00 104 SER A N 1
ATOM 823 C CA . SER A 1 104 ? 10.415 6.866 -13.092 1.00 95.00 104 SER A CA 1
ATOM 824 C C . SER A 1 104 ? 9.033 7.415 -12.727 1.00 95.00 104 SER A C 1
ATOM 826 O O . SER A 1 104 ? 8.919 8.586 -12.392 1.00 95.00 104 SER A O 1
ATOM 828 N N . ASN A 1 105 ? 7.987 6.588 -12.799 1.00 96.38 105 ASN A N 1
ATOM 829 C CA . ASN A 1 105 ? 6.607 6.939 -12.457 1.00 96.38 105 ASN A CA 1
ATOM 830 C C . ASN A 1 105 ? 6.135 6.309 -11.134 1.00 96.38 105 ASN A C 1
ATOM 832 O O . ASN A 1 105 ? 4.935 6.103 -10.941 1.00 96.38 105 ASN A O 1
ATOM 836 N N . ALA A 1 106 ? 7.060 5.933 -10.246 1.00 97.62 106 ALA A N 1
ATOM 837 C CA . ALA A 1 106 ? 6.708 5.361 -8.956 1.00 97.62 106 ALA A CA 1
ATOM 838 C C . ALA A 1 106 ? 6.269 6.443 -7.956 1.00 97.62 106 ALA A C 1
ATOM 840 O O . ALA A 1 106 ? 6.992 7.398 -7.687 1.00 97.62 106 ALA A O 1
ATOM 841 N N . THR A 1 107 ? 5.104 6.246 -7.345 1.00 97.88 107 THR A N 1
ATOM 842 C CA . THR A 1 107 ? 4.498 7.153 -6.352 1.00 97.88 107 THR A CA 1
ATOM 843 C C . THR A 1 107 ? 4.509 6.595 -4.937 1.00 97.88 107 THR A C 1
ATOM 845 O O . THR A 1 107 ? 4.279 7.317 -3.965 1.00 97.88 107 THR A O 1
ATOM 848 N N . GLY A 1 108 ? 4.800 5.303 -4.798 1.00 97.81 108 GLY A N 1
ATOM 849 C CA . GLY A 1 108 ? 4.856 4.630 -3.513 1.00 97.81 108 GLY A CA 1
ATOM 850 C C . GLY A 1 108 ? 5.295 3.177 -3.618 1.00 97.81 108 GLY A C 1
ATOM 851 O O . GLY A 1 108 ? 5.739 2.710 -4.671 1.00 97.81 108 GLY A O 1
ATOM 852 N N . ARG A 1 109 ? 5.135 2.436 -2.523 1.00 97.56 109 ARG A N 1
ATOM 853 C CA . ARG A 1 109 ? 5.445 1.003 -2.452 1.00 97.56 109 ARG A CA 1
ATOM 854 C C . ARG A 1 109 ? 4.367 0.265 -1.667 1.00 97.56 109 ARG A C 1
ATOM 856 O O . ARG A 1 109 ? 3.932 0.731 -0.620 1.00 97.56 109 ARG A O 1
ATOM 863 N N . LEU A 1 110 ? 3.966 -0.900 -2.166 1.00 98.44 110 LEU A N 1
ATOM 864 C CA . LEU A 1 110 ? 3.186 -1.898 -1.437 1.00 98.44 110 LEU A CA 1
ATOM 865 C C . LEU A 1 110 ? 4.132 -3.024 -1.026 1.00 98.44 110 LEU A C 1
ATOM 867 O O . LEU A 1 110 ? 4.805 -3.595 -1.881 1.00 98.44 110 LEU A O 1
ATOM 871 N N . SER A 1 111 ? 4.143 -3.382 0.252 1.00 97.88 111 SER A N 1
ATOM 872 C CA . SER A 1 111 ? 4.917 -4.494 0.803 1.00 97.88 111 SER A CA 1
ATOM 873 C C . SER A 1 111 ? 4.015 -5.409 1.622 1.00 97.88 111 SER A C 1
ATOM 875 O O . SER A 1 111 ? 3.164 -4.942 2.377 1.00 97.88 111 SER A O 1
ATOM 877 N N . VAL A 1 112 ? 4.202 -6.716 1.465 1.00 98.31 112 VAL A N 1
ATOM 878 C CA . VAL A 1 112 ? 3.443 -7.752 2.166 1.00 98.31 112 VAL A CA 1
ATOM 879 C C . VAL A 1 112 ? 4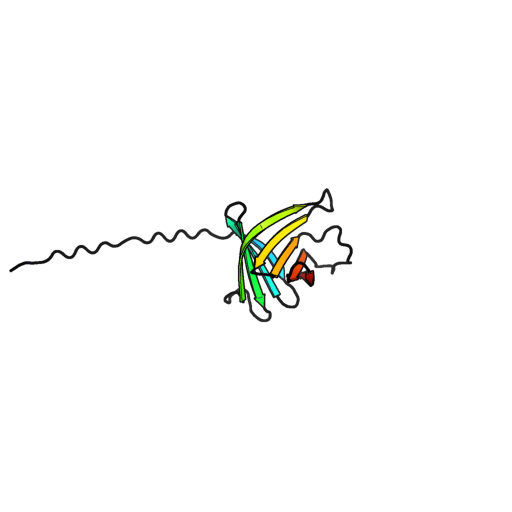.403 -8.603 2.978 1.00 98.31 112 VAL A C 1
ATOM 881 O O . VAL A 1 112 ? 5.398 -9.108 2.450 1.00 98.31 112 VAL A O 1
ATOM 884 N N . PHE A 1 113 ? 4.069 -8.779 4.250 1.00 98.56 113 PHE A N 1
ATOM 885 C CA . PHE A 1 113 ? 4.801 -9.596 5.204 1.00 98.56 113 PHE A CA 1
ATOM 886 C C . PHE A 1 113 ? 3.892 -10.712 5.711 1.00 98.56 113 PHE A C 1
ATOM 888 O O . PHE A 1 113 ? 2.706 -10.483 5.934 1.00 98.56 113 PHE A O 1
ATOM 895 N N . VAL A 1 114 ? 4.430 -11.912 5.909 1.00 98.31 114 VAL A N 1
ATOM 896 C CA . VAL A 1 114 ? 3.703 -13.060 6.473 1.00 98.31 114 VAL A CA 1
ATOM 897 C C . VAL A 1 114 ? 4.533 -13.624 7.611 1.00 98.31 114 VAL A C 1
ATOM 899 O O . VAL A 1 114 ? 5.707 -13.926 7.416 1.00 98.31 114 VAL A O 1
ATOM 902 N N . ASN A 1 115 ? 3.931 -13.751 8.795 1.00 97.56 115 ASN A N 1
ATOM 903 C CA . ASN A 1 115 ? 4.621 -14.101 10.041 1.00 97.56 115 ASN A CA 1
ATOM 904 C C . ASN A 1 115 ? 5.810 -13.163 10.348 1.00 97.56 115 ASN A C 1
ATOM 906 O O . ASN A 1 115 ? 6.832 -13.600 10.861 1.00 97.56 115 ASN A O 1
ATOM 910 N N . GLY A 1 116 ? 5.695 -11.878 9.992 1.00 96.69 116 GLY A N 1
ATOM 911 C CA . GLY A 1 116 ? 6.763 -10.882 10.164 1.00 96.69 116 GLY A CA 1
ATOM 912 C C . GLY A 1 116 ? 7.868 -10.924 9.102 1.00 96.69 116 GLY A C 1
ATOM 913 O O . GLY A 1 116 ? 8.684 -10.011 9.042 1.00 96.69 116 GLY A O 1
ATOM 914 N N . GLU A 1 117 ? 7.878 -11.923 8.220 1.00 97.94 117 GLU A N 1
ATOM 915 C CA . GLU A 1 117 ? 8.865 -12.031 7.146 1.00 97.94 117 GLU A CA 1
ATOM 916 C C . GLU A 1 117 ? 8.377 -11.334 5.880 1.00 97.94 117 GLU A C 1
ATOM 918 O O . GLU A 1 117 ? 7.235 -11.536 5.454 1.00 97.94 117 GLU A O 1
ATOM 923 N N . HIS A 1 118 ? 9.251 -10.558 5.236 1.00 97.44 118 HIS A N 1
ATOM 924 C CA . HIS A 1 118 ? 8.958 -9.969 3.931 1.00 97.44 118 HIS A CA 1
ATOM 925 C C . HIS A 1 118 ? 8.691 -11.070 2.901 1.00 97.44 118 HIS A C 1
ATOM 927 O O . HIS A 1 118 ? 9.471 -12.009 2.757 1.00 97.44 118 HIS A O 1
ATOM 933 N N . ARG A 1 119 ? 7.564 -10.969 2.189 1.00 97.62 119 ARG A N 1
ATOM 934 C CA . ARG A 1 119 ? 7.189 -11.927 1.141 1.00 97.62 119 ARG A CA 1
ATOM 935 C C . ARG A 1 119 ? 7.251 -11.328 -0.244 1.00 97.62 119 ARG A C 1
ATOM 937 O O . ARG A 1 119 ? 7.681 -12.002 -1.178 1.00 97.62 119 ARG A O 1
ATOM 944 N N . LYS A 1 120 ? 6.763 -10.099 -0.408 1.00 96.94 120 LYS A N 1
ATOM 945 C CA . LYS A 1 120 ? 6.726 -9.448 -1.718 1.00 96.94 120 LYS A CA 1
ATOM 946 C C . LYS A 1 120 ? 6.560 -7.944 -1.595 1.00 96.94 120 LYS A C 1
ATOM 948 O O . LYS A 1 120 ? 5.879 -7.465 -0.691 1.00 96.94 120 LYS A O 1
ATOM 953 N N . SER A 1 121 ? 7.127 -7.218 -2.551 1.00 96.88 121 SER A N 1
ATOM 954 C CA . SER A 1 121 ? 6.849 -5.800 -2.753 1.00 96.88 121 SER A CA 1
ATOM 955 C C . SER A 1 121 ? 6.524 -5.499 -4.206 1.00 96.88 121 SER A C 1
ATOM 957 O O . SER A 1 121 ? 6.936 -6.217 -5.117 1.00 96.88 121 SER A O 1
ATOM 959 N N . TRP A 1 122 ? 5.819 -4.394 -4.401 1.00 97.75 122 TRP A N 1
ATOM 960 C CA . TRP A 1 122 ? 5.561 -3.785 -5.692 1.00 97.75 122 TRP A CA 1
ATOM 961 C C . TRP A 1 122 ? 5.704 -2.274 -5.580 1.00 97.75 122 TRP A C 1
ATOM 963 O O . TRP A 1 122 ? 5.330 -1.683 -4.566 1.00 97.75 122 TRP A O 1
ATOM 973 N N . TRP A 1 123 ? 6.168 -1.651 -6.655 1.00 97.75 123 TRP A N 1
ATOM 974 C CA . TRP A 1 123 ? 6.041 -0.212 -6.827 1.00 97.75 123 TRP A CA 1
ATOM 975 C C . TRP A 1 123 ? 4.588 0.154 -7.129 1.00 97.75 123 TRP A C 1
ATOM 977 O O . TRP A 1 123 ? 3.912 -0.529 -7.905 1.00 97.75 123 TRP A O 1
ATOM 987 N N . CYS A 1 124 ? 4.122 1.223 -6.494 1.00 98.19 124 CYS A N 1
ATOM 988 C CA . CYS A 1 124 ? 2.889 1.906 -6.851 1.00 98.19 124 CYS A CA 1
ATOM 989 C C . CYS A 1 124 ? 3.211 2.863 -7.991 1.00 98.19 124 CYS A C 1
ATOM 991 O O . CYS A 1 124 ? 4.133 3.663 -7.854 1.00 98.19 124 CYS A O 1
ATOM 993 N N . LEU A 1 125 ? 2.489 2.758 -9.098 1.00 97.62 125 LEU A N 1
ATOM 994 C CA . LEU A 1 125 ? 2.699 3.562 -10.298 1.00 97.62 125 LEU A CA 1
ATOM 995 C C . LEU A 1 125 ? 1.486 4.469 -10.545 1.00 97.62 125 LEU A C 1
ATOM 997 O O . LEU A 1 125 ? 0.368 4.110 -10.155 1.00 97.62 125 LEU A O 1
ATOM 1001 N N . GLU A 1 126 ? 1.709 5.611 -11.199 1.00 89.12 126 GLU A N 1
ATOM 1002 C CA . GLU A 1 126 ? 0.627 6.481 -11.709 1.00 89.12 126 GLU A CA 1
ATOM 1003 C C . GLU A 1 126 ? -0.241 5.799 -12.778 1.00 89.12 126 GLU A C 1
ATOM 1005 O O . GLU A 1 126 ? 0.317 5.112 -13.666 1.00 89.12 126 GLU A O 1
#

Radius of gyration: 20.75 Å; chains: 1; bounding box: 85×31×33 Å

Foldseek 3Di:
DDDDDDDDPPDDPPPPPQDWAWDDWFDFPFKIWTWTHSDVQKIKIFIDTPPDDPVDHGPDIFIRWGKDWDDDDQQIKIWIWTDDPQKIKIKIAAPGPDPDDDDPFFGIKIWMAGNNHTDDMTTGGD

pLDDT: mean 89.67, std 15.91, range [40.78, 98.69]

Secondary structure (DSSP, 8-state):
-------------------PEEEEEEE-SSEEEEEEEEETTEEEEEEEETT--TTSPPSEEEEEEEEEEE--GGG-EEEEEEEETTEEEEEEES--S-SS---TTEEEEEEEEETTEEEEEEEEE-